Protein AF-A0A0U3N3J6-F1 (afdb_monomer)

Radius of gyration: 16.37 Å; Cα contacts (8 Å, |Δi|>4): 147; chains: 1; bounding box: 45×32×41 Å

Secondary structure (DSSP, 8-state):
--SHHHHHHHHHHHHHHHHHHHTT--SHHHHHHHHHHHHHHHHHHHHHT-TTTHHHHHHHHHHHHHH-TT--PPP-TT----HHHHHHHTT---HHHHHHHHHHHHHHHHHHHHHHHTT-GGGS-HHHHHHHHHHHHTT--

Foldseek 3Di:
DDLVVLLVQLQVLLLVLLVCLVLVPLDPSSLVSLQSSLVSLVVLLVQLVDPPCNVVNLVVLVVVLVVDQPPDDDDPPDDPNPVVVVVVSVVDPDPSSVVSSVSSLVSLVSSCVSCVVSVNNSVHHPSSVVSNVVVVVVVVD

pLDDT: mean 78.04, std 16.83, range [37.78, 96.69]

Solvent-accessible surface area (backbone atoms only — not comparable to full-atom values): 7769 Å² total; per-residue (Å²): 134,78,66,61,66,49,52,54,51,18,46,52,28,33,31,53,16,20,49,36,44,67,72,68,40,49,42,71,65,24,34,51,28,16,49,51,14,28,50,44,46,52,55,48,52,54,46,43,70,32,92,88,52,9,70,63,48,49,56,51,50,52,52,48,51,70,73,46,76,64,79,72,72,80,78,77,88,78,78,74,81,55,63,69,58,51,56,57,55,72,72,62,82,41,72,66,42,53,52,46,36,50,54,30,49,52,33,49,48,52,36,51,51,51,29,48,78,70,73,40,52,78,64,55,39,71,46,39,56,52,35,48,60,54,52,56,62,69,72,78,111

InterPro domains:
  IPR000408 Regulator of chromosome condensation, RCC1 [PS00626] (22-32)

Organism: NCBI:txid76731

Mean predicted aligned error: 9.59 Å

Nearest PDB structures (foldseek):
  8x85-assembly1_D  TM=3.578E-01  e=6.327E+00  Homo sapiens
  6pyu-assembly1_B  TM=2.309E-01  e=9.938E+00  Homo sapiens

Structure (mmCIF, N/CA/C/O backbone):
data_AF-A0A0U3N3J6-F1
#
_entry.id   AF-A0A0U3N3J6-F1
#
loop_
_atom_site.group_PDB
_atom_site.id
_atom_site.type_symbol
_atom_site.label_atom_id
_atom_site.label_alt_id
_atom_site.label_comp_id
_atom_site.label_asym_id
_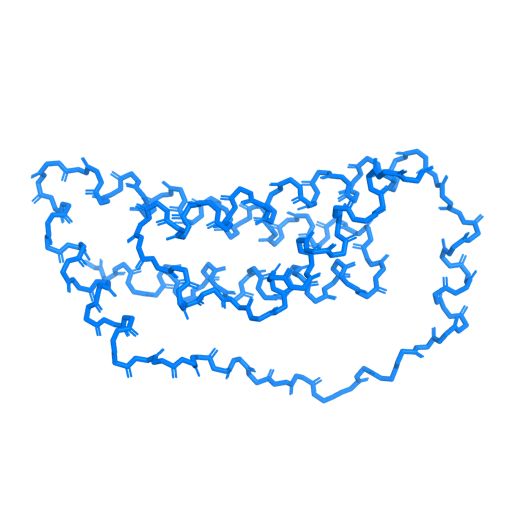atom_site.label_entity_id
_atom_site.label_seq_id
_atom_site.pdbx_PDB_ins_code
_atom_site.Cartn_x
_atom_site.Cartn_y
_atom_site.Cartn_z
_atom_site.occupancy
_atom_site.B_iso_or_equiv
_atom_site.auth_seq_id
_atom_site.auth_comp_id
_atom_site.auth_asym_id
_atom_site.auth_atom_id
_atom_site.pdbx_PDB_model_num
ATOM 1 N N . MET A 1 1 ? -22.529 2.614 6.132 1.00 45.66 1 MET A N 1
ATOM 2 C CA . MET A 1 1 ? -22.098 1.749 5.005 1.00 45.66 1 MET A CA 1
ATOM 3 C C . MET A 1 1 ? -20.606 1.544 5.181 1.00 45.66 1 MET A C 1
ATOM 5 O O . MET A 1 1 ? -19.939 2.522 5.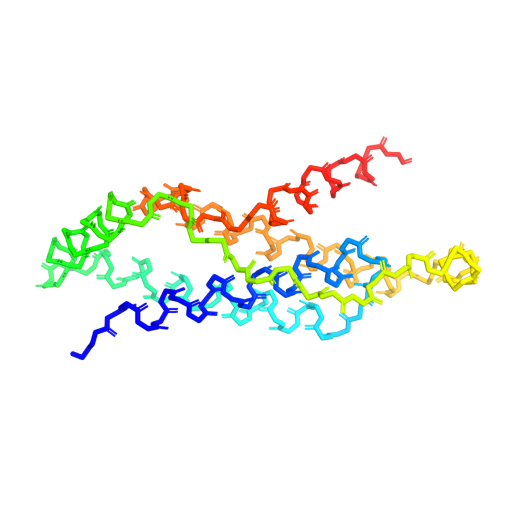466 1.00 45.66 1 MET A O 1
ATOM 9 N N . SER A 1 2 ? -20.128 0.299 5.191 1.00 57.78 2 SER A N 1
ATOM 10 C CA . SER A 1 2 ? -18.848 -0.069 5.812 1.00 57.78 2 SER A CA 1
ATOM 11 C C . SER A 1 2 ? -17.627 0.529 5.105 1.00 57.78 2 SER A C 1
ATOM 13 O O . SER A 1 2 ? -17.537 0.492 3.883 1.00 57.78 2 SER A O 1
ATOM 15 N N . ASP A 1 3 ? -16.665 1.026 5.882 1.00 75.06 3 ASP A N 1
ATOM 16 C CA . ASP A 1 3 ? -15.354 1.500 5.403 1.00 75.06 3 ASP A CA 1
ATOM 17 C C . ASP A 1 3 ? -14.382 0.349 5.090 1.00 75.06 3 ASP A C 1
ATOM 19 O O . ASP A 1 3 ? -13.361 0.517 4.424 1.00 75.06 3 ASP A O 1
ATOM 23 N N . LEU A 1 4 ? -14.750 -0.863 5.510 1.00 78.56 4 LEU A N 1
ATOM 24 C CA . LEU A 1 4 ? -13.982 -2.087 5.321 1.00 78.56 4 LEU A CA 1
ATOM 25 C C . LEU A 1 4 ? -13.736 -2.459 3.845 1.00 78.56 4 LEU A C 1
ATOM 27 O O . LEU A 1 4 ? -12.591 -2.732 3.491 1.00 78.56 4 LEU A O 1
ATOM 31 N N . PRO A 1 5 ? -14.742 -2.439 2.944 1.00 85.81 5 PRO A N 1
ATOM 32 C CA . PRO A 1 5 ? -14.532 -2.715 1.526 1.00 85.81 5 PRO A CA 1
ATOM 33 C C . PRO A 1 5 ? -13.680 -1.638 0.850 1.00 85.81 5 PRO A C 1
ATOM 35 O O . PRO A 1 5 ? -13.007 -1.921 -0.138 1.00 85.81 5 PRO A O 1
ATOM 38 N N . ARG A 1 6 ? -13.697 -0.404 1.378 1.00 86.56 6 ARG A N 1
ATOM 39 C CA . ARG A 1 6 ? -12.867 0.694 0.875 1.00 86.56 6 ARG A CA 1
ATOM 40 C C . ARG A 1 6 ? -11.398 0.446 1.191 1.00 86.56 6 ARG A C 1
ATOM 42 O O . ARG A 1 6 ? -10.574 0.552 0.288 1.00 86.56 6 ARG A O 1
ATOM 49 N N . LEU A 1 7 ? -11.100 0.054 2.431 1.00 89.69 7 LEU A N 1
ATOM 50 C CA . LEU A 1 7 ? -9.759 -0.364 2.831 1.00 89.69 7 LEU A CA 1
ATOM 51 C C . LEU A 1 7 ? -9.297 -1.585 2.027 1.00 89.69 7 LEU A C 1
ATOM 53 O O . LEU A 1 7 ? -8.225 -1.540 1.437 1.00 89.69 7 LEU A O 1
ATOM 57 N N . ALA A 1 8 ? -10.112 -2.641 1.939 1.00 88.88 8 ALA A N 1
ATOM 58 C CA . ALA A 1 8 ? -9.751 -3.857 1.205 1.00 88.88 8 ALA A CA 1
ATOM 59 C C . ALA A 1 8 ? -9.386 -3.562 -0.260 1.00 88.88 8 ALA A C 1
ATOM 61 O O . ALA A 1 8 ? -8.355 -4.018 -0.749 1.00 88.88 8 ALA A O 1
ATOM 62 N N . ARG A 1 9 ? -10.187 -2.728 -0.935 1.00 91.50 9 ARG A N 1
ATOM 63 C CA . ARG A 1 9 ? -9.916 -2.300 -2.312 1.00 91.50 9 ARG A CA 1
ATOM 64 C C . ARG A 1 9 ? -8.657 -1.443 -2.426 1.00 91.50 9 ARG A C 1
ATOM 66 O O . ARG A 1 9 ? -7.917 -1.585 -3.392 1.00 91.50 9 ARG A O 1
ATOM 73 N N . ALA A 1 10 ? -8.410 -0.560 -1.459 1.00 93.94 10 ALA A N 1
ATOM 74 C CA . ALA A 1 10 ? -7.185 0.229 -1.436 1.00 93.94 10 ALA A CA 1
ATOM 75 C C . ALA A 1 10 ? -5.949 -0.680 -1.347 1.00 93.94 10 ALA A C 1
ATOM 77 O O . ALA A 1 10 ? -5.025 -0.528 -2.139 1.00 93.94 10 ALA A O 1
ATOM 78 N N . LEU A 1 11 ? -5.964 -1.666 -0.445 1.00 92.69 11 LEU A N 1
ATOM 79 C CA . LEU A 1 11 ? -4.865 -2.623 -0.280 1.00 92.69 11 LEU A CA 1
ATOM 80 C C . LEU A 1 11 ? -4.646 -3.477 -1.540 1.00 92.69 11 LEU A C 1
ATOM 82 O O . LEU A 1 11 ? -3.503 -3.689 -1.935 1.00 92.69 11 LEU A O 1
ATOM 86 N N . GLU A 1 12 ? -5.719 -3.910 -2.205 1.00 92.25 12 GLU A N 1
ATOM 87 C CA . GLU A 1 12 ? -5.644 -4.642 -3.477 1.00 92.25 12 GLU A CA 1
ATOM 88 C C . GLU A 1 12 ? -4.979 -3.806 -4.583 1.00 92.25 12 GLU A C 1
ATOM 90 O O . GLU A 1 12 ? -4.040 -4.267 -5.233 1.00 92.25 12 GLU A O 1
ATOM 95 N N . TYR A 1 13 ? -5.402 -2.549 -4.760 1.00 94.56 13 TYR A N 1
ATOM 96 C CA . TYR A 1 13 ? -4.795 -1.653 -5.747 1.00 94.56 13 TYR A CA 1
ATOM 97 C C . TYR A 1 13 ? -3.317 -1.394 -5.465 1.00 94.56 13 TYR A C 1
ATOM 99 O O . TYR A 1 13 ? -2.513 -1.373 -6.397 1.00 94.56 13 TYR A O 1
ATOM 107 N N . LEU A 1 14 ? -2.942 -1.240 -4.195 1.00 93.56 14 LEU A N 1
ATOM 108 C CA . LEU A 1 14 ? -1.552 -1.032 -3.802 1.00 93.56 14 LEU A CA 1
ATOM 109 C C . LEU A 1 14 ? -0.690 -2.268 -4.039 1.00 93.56 14 LEU A C 1
ATOM 111 O O . LEU A 1 14 ? 0.442 -2.122 -4.497 1.00 93.56 14 LEU A O 1
ATOM 115 N N . ASP A 1 15 ? -1.200 -3.471 -3.787 1.00 91.56 15 ASP A N 1
ATOM 116 C CA . ASP A 1 15 ? -0.468 -4.701 -4.089 1.00 91.56 15 ASP A CA 1
ATOM 117 C C . ASP A 1 15 ? -0.247 -4.877 -5.596 1.00 91.56 15 ASP A C 1
ATOM 119 O O . ASP A 1 15 ? 0.880 -5.127 -6.028 1.00 91.56 15 ASP A O 1
ATOM 123 N N . MET A 1 16 ? -1.289 -4.662 -6.408 1.00 91.12 16 MET A N 1
ATOM 124 C CA . MET A 1 16 ? -1.185 -4.737 -7.869 1.00 91.12 16 MET A CA 1
ATOM 125 C C . MET A 1 16 ? -0.232 -3.674 -8.425 1.00 91.12 16 MET A C 1
ATOM 127 O O . MET A 1 16 ? 0.633 -3.990 -9.244 1.00 91.12 16 MET A O 1
ATOM 131 N N . ALA A 1 17 ? -0.343 -2.427 -7.956 1.00 91.50 17 ALA A N 1
ATOM 132 C CA . ALA A 1 17 ? 0.553 -1.343 -8.353 1.00 91.50 17 ALA A CA 1
ATOM 133 C C . ALA A 1 17 ? 2.010 -1.660 -7.996 1.00 91.50 17 ALA A C 1
ATOM 135 O O . ALA A 1 17 ? 2.910 -1.470 -8.811 1.00 91.50 17 ALA A O 1
ATOM 136 N N . SER A 1 18 ? 2.237 -2.199 -6.797 1.00 90.81 18 SER A N 1
ATOM 137 C CA . SER A 1 18 ? 3.566 -2.589 -6.325 1.00 90.81 18 SER A CA 1
ATOM 138 C C . SER A 1 18 ? 4.139 -3.748 -7.136 1.00 90.81 18 SER A C 1
ATOM 140 O O . SER A 1 18 ? 5.316 -3.726 -7.492 1.00 90.81 18 SER A O 1
ATOM 142 N N . ALA A 1 19 ? 3.316 -4.740 -7.488 1.00 89.25 19 ALA A N 1
ATOM 143 C CA . ALA A 1 19 ? 3.723 -5.846 -8.348 1.00 89.25 19 ALA A CA 1
ATOM 144 C C . ALA A 1 19 ? 4.166 -5.355 -9.738 1.00 89.25 19 ALA A C 1
ATOM 146 O O . ALA A 1 19 ? 5.241 -5.739 -10.203 1.00 89.25 19 ALA A O 1
ATOM 147 N N . LEU A 1 20 ? 3.389 -4.465 -10.366 1.00 87.00 20 LEU A N 1
ATOM 148 C CA . LEU A 1 20 ? 3.733 -3.868 -11.663 1.00 87.00 20 LEU A CA 1
ATOM 149 C C . LEU A 1 20 ? 5.011 -3.026 -11.580 1.00 87.00 20 LEU A C 1
ATOM 151 O O . LEU A 1 20 ? 5.922 -3.198 -12.391 1.00 87.00 20 LEU A O 1
ATOM 155 N N . TYR A 1 21 ? 5.121 -2.184 -10.551 1.00 87.19 21 TYR A N 1
ATOM 156 C CA . TYR A 1 21 ? 6.308 -1.369 -10.307 1.00 87.19 21 TYR A CA 1
ATOM 157 C C . TYR A 1 21 ? 7.573 -2.231 -10.162 1.00 87.19 21 TYR A C 1
ATOM 159 O O . TYR A 1 21 ? 8.609 -1.950 -10.770 1.00 87.19 21 TYR A O 1
ATOM 167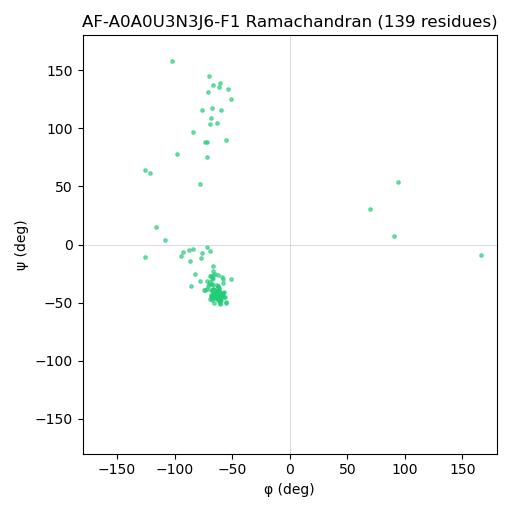 N N . MET A 1 22 ? 7.492 -3.324 -9.395 1.00 85.88 22 MET A N 1
ATOM 168 C CA . MET A 1 22 ? 8.611 -4.249 -9.201 1.00 85.88 22 MET A CA 1
ATOM 169 C C . MET A 1 22 ? 8.969 -5.061 -10.447 1.00 85.88 22 MET A C 1
ATOM 171 O O . MET A 1 22 ? 10.128 -5.460 -10.581 1.00 85.88 22 MET A O 1
ATOM 175 N N . ALA A 1 23 ? 8.014 -5.308 -11.345 1.00 83.12 23 ALA A N 1
ATOM 176 C CA . ALA A 1 23 ? 8.251 -5.999 -12.611 1.00 83.12 23 ALA A CA 1
ATOM 177 C C . ALA A 1 23 ? 9.025 -5.143 -13.636 1.00 83.12 23 ALA A C 1
ATOM 179 O O . ALA A 1 23 ? 9.342 -5.629 -14.721 1.00 83.12 23 ALA A O 1
ATOM 180 N N . GLY A 1 24 ? 9.356 -3.891 -13.295 1.00 71.06 24 GLY A N 1
ATOM 181 C CA . GLY A 1 24 ? 9.968 -2.920 -14.204 1.00 71.06 24 GLY A CA 1
ATOM 182 C C . GLY A 1 24 ? 8.940 -2.064 -14.947 1.00 71.06 24 GLY A C 1
ATOM 183 O O . GLY A 1 24 ? 9.315 -1.296 -15.829 1.00 71.06 24 GLY A O 1
ATOM 184 N N . GLY A 1 25 ? 7.656 -2.178 -14.590 1.00 63.41 25 GLY A N 1
ATOM 185 C CA . GLY A 1 25 ? 6.561 -1.413 -15.168 1.00 63.41 25 GLY A CA 1
ATOM 186 C C . GLY A 1 25 ? 6.578 0.034 -14.692 1.00 63.41 25 GLY A C 1
ATOM 187 O O . GLY A 1 25 ? 5.923 0.390 -13.717 1.00 63.41 25 GLY A O 1
ATOM 188 N N . ALA A 1 26 ? 7.302 0.890 -15.409 1.00 64.62 26 ALA A N 1
ATOM 189 C CA . ALA A 1 26 ? 7.029 2.323 -15.438 1.00 64.62 26 ALA A CA 1
ATOM 190 C C . ALA A 1 26 ? 5.832 2.596 -16.369 1.00 64.62 26 ALA A C 1
ATOM 192 O O . ALA A 1 26 ? 5.945 3.365 -17.317 1.00 64.62 26 ALA A O 1
ATOM 193 N N . ASP A 1 27 ? 4.711 1.899 -16.163 1.00 77.50 27 ASP A N 1
ATOM 194 C CA . ASP A 1 27 ? 3.521 2.036 -16.998 1.00 77.50 27 ASP A CA 1
ATOM 195 C C . ASP A 1 27 ? 2.438 2.884 -16.314 1.00 77.50 27 ASP A C 1
ATOM 197 O O . ASP A 1 27 ? 2.411 3.082 -15.096 1.00 77.50 27 ASP A O 1
ATOM 201 N N . HIS A 1 28 ? 1.538 3.435 -17.128 1.00 85.81 28 HIS A N 1
ATOM 202 C CA . HIS A 1 28 ? 0.424 4.245 -16.636 1.00 85.81 28 HIS A CA 1
ATOM 203 C C . HIS A 1 28 ? -0.527 3.440 -15.737 1.00 85.81 28 HIS A C 1
ATOM 205 O O . HIS A 1 28 ? -1.184 4.015 -14.873 1.00 85.81 28 HIS A O 1
ATOM 211 N N . SER A 1 29 ? -0.601 2.119 -15.906 1.00 87.81 29 SER A N 1
ATOM 212 C CA . SER A 1 29 ? -1.478 1.254 -15.115 1.00 87.81 29 SER A CA 1
ATOM 213 C C . SER A 1 29 ? -1.028 1.198 -13.656 1.00 87.81 29 SER A C 1
ATOM 215 O O . SER A 1 29 ? -1.848 1.384 -12.757 1.00 87.81 29 SER A O 1
ATOM 217 N N . ALA A 1 30 ? 0.272 1.012 -13.414 1.00 90.38 30 ALA A N 1
ATOM 218 C CA . ALA A 1 30 ? 0.871 1.031 -12.086 1.00 90.38 30 ALA A CA 1
ATOM 219 C C . ALA A 1 30 ? 0.633 2.379 -11.395 1.00 90.38 30 ALA A C 1
ATOM 221 O O . ALA A 1 30 ? 0.223 2.414 -10.234 1.00 90.38 30 ALA A O 1
ATOM 222 N N . GLN A 1 31 ? 0.811 3.484 -12.126 1.00 93.06 31 GLN A N 1
ATOM 223 C CA . GLN A 1 31 ? 0.564 4.826 -11.602 1.00 93.06 31 GLN A CA 1
ATOM 224 C C . GLN A 1 31 ? -0.913 5.044 -11.243 1.00 93.06 31 GLN A C 1
ATOM 226 O O . GLN A 1 31 ? -1.211 5.547 -10.161 1.00 93.06 31 GLN A O 1
ATOM 231 N N . LEU A 1 32 ? -1.844 4.658 -12.122 1.00 95.38 32 LEU A N 1
ATOM 232 C CA . LEU A 1 32 ? -3.282 4.814 -11.886 1.00 95.38 32 LEU A CA 1
ATOM 233 C C . LEU A 1 32 ? -3.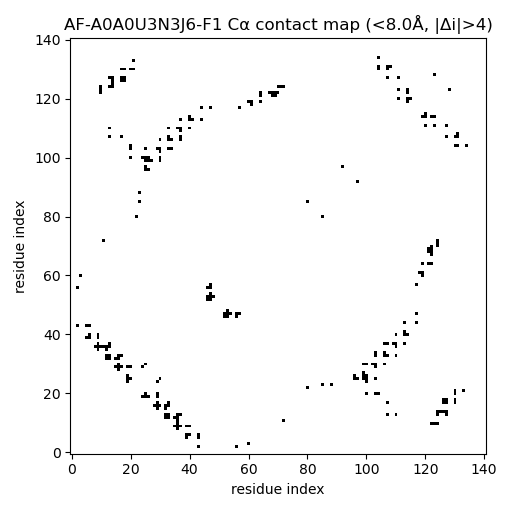759 3.974 -10.699 1.00 95.38 32 LEU A C 1
ATOM 235 O O . LEU A 1 32 ? -4.539 4.464 -9.883 1.00 95.38 32 LEU A O 1
ATOM 239 N N . LEU A 1 33 ? -3.274 2.736 -10.574 1.00 94.69 33 LEU A N 1
ATOM 240 C CA . LEU A 1 33 ? -3.575 1.874 -9.431 1.00 94.69 33 LEU A CA 1
ATOM 241 C C . LEU A 1 33 ? -3.013 2.460 -8.130 1.00 94.69 33 LEU A C 1
ATOM 243 O O . LEU A 1 33 ? -3.739 2.535 -7.140 1.00 94.69 33 LEU A O 1
ATOM 247 N N . ALA A 1 34 ? -1.768 2.948 -8.141 1.00 94.69 34 ALA A N 1
ATOM 248 C CA . ALA A 1 34 ? -1.166 3.601 -6.980 1.00 94.69 34 ALA A CA 1
ATOM 249 C C . ALA A 1 34 ? -1.948 4.861 -6.570 1.00 94.69 34 ALA A C 1
ATOM 251 O O . ALA A 1 34 ? -2.242 5.043 -5.391 1.00 94.69 34 ALA A O 1
ATOM 252 N N . ALA A 1 35 ? -2.351 5.694 -7.534 1.00 96.69 35 ALA A N 1
ATOM 253 C CA . ALA A 1 35 ? -3.147 6.895 -7.284 1.00 96.69 35 ALA A CA 1
ATOM 254 C C . ALA A 1 35 ? -4.550 6.565 -6.753 1.00 96.69 35 ALA A C 1
ATOM 256 O O . ALA A 1 35 ? -5.064 7.246 -5.868 1.00 96.69 35 ALA A O 1
ATOM 257 N N . ALA A 1 36 ? -5.183 5.511 -7.273 1.00 95.88 36 ALA A N 1
ATOM 258 C CA . ALA A 1 36 ? -6.479 5.058 -6.784 1.00 95.88 36 ALA A CA 1
ATOM 259 C C . ALA A 1 36 ? -6.384 4.513 -5.350 1.00 95.88 36 ALA A C 1
ATOM 261 O O . ALA A 1 36 ? -7.239 4.832 -4.524 1.00 95.88 36 ALA A O 1
ATOM 262 N N . GLY A 1 37 ? -5.349 3.722 -5.051 1.00 95.31 37 GLY A N 1
ATOM 263 C CA . GLY A 1 37 ? -5.071 3.218 -3.705 1.00 95.31 37 GLY A CA 1
ATOM 264 C C . GLY A 1 37 ? -4.836 4.351 -2.706 1.00 95.31 37 GLY A C 1
ATOM 265 O O . GLY A 1 37 ? -5.528 4.417 -1.689 1.00 95.31 37 GLY A O 1
ATOM 266 N N . GLU A 1 38 ? -3.942 5.286 -3.040 1.00 96.44 38 GLU A N 1
ATOM 267 C CA . GLU A 1 38 ? -3.644 6.474 -2.228 1.00 96.44 38 GLU A CA 1
ATOM 268 C C . GLU A 1 38 ? -4.915 7.280 -1.943 1.00 96.44 38 GLU A C 1
ATOM 270 O O . GLU A 1 38 ? -5.241 7.529 -0.784 1.00 96.44 38 GLU A O 1
ATOM 275 N N . ARG A 1 39 ? -5.710 7.584 -2.976 1.00 96.69 39 ARG A N 1
ATOM 276 C CA . ARG A 1 39 ? -6.953 8.346 -2.822 1.00 96.69 39 ARG A CA 1
ATOM 277 C C . ARG A 1 39 ? -7.943 7.674 -1.873 1.00 96.69 39 ARG A C 1
ATOM 279 O O . ARG A 1 39 ? -8.573 8.357 -1.065 1.00 96.69 39 ARG A O 1
ATOM 286 N N . LEU A 1 40 ? -8.115 6.355 -1.978 1.00 95.12 40 LEU A N 1
ATOM 287 C CA . LEU A 1 40 ? -9.026 5.608 -1.108 1.00 95.12 40 LEU A CA 1
ATOM 288 C C . LEU A 1 40 ? -8.558 5.631 0.352 1.00 95.12 40 LEU A C 1
ATOM 290 O O . LEU A 1 40 ? -9.391 5.796 1.245 1.00 95.12 40 LEU A O 1
ATOM 294 N N . LEU A 1 41 ? -7.249 5.518 0.593 1.00 94.25 41 LEU A N 1
ATOM 295 C CA . LEU A 1 41 ? -6.675 5.669 1.931 1.00 94.25 41 LEU A CA 1
ATOM 296 C C . LEU A 1 41 ? -6.804 7.106 2.446 1.00 94.25 41 LEU A C 1
ATOM 298 O O . LEU A 1 41 ? -7.137 7.301 3.609 1.00 94.25 41 LEU A O 1
ATOM 302 N N . GLY A 1 42 ? -6.621 8.116 1.596 1.00 93.62 42 GLY A N 1
ATOM 303 C CA . GLY A 1 42 ? -6.785 9.521 1.969 1.00 93.62 42 GLY A CA 1
ATOM 304 C C . GLY A 1 42 ? -8.239 9.898 2.276 1.00 93.62 42 GLY A C 1
ATOM 305 O O . GLY A 1 42 ? -8.502 10.727 3.149 1.00 93.62 42 GLY A O 1
ATOM 306 N N . ASP A 1 43 ? -9.210 9.298 1.579 1.00 92.81 43 ASP A N 1
ATOM 307 C CA . ASP A 1 43 ? -10.632 9.390 1.936 1.00 92.81 43 ASP A CA 1
ATOM 308 C C . ASP A 1 43 ? -10.894 8.756 3.316 1.00 92.81 43 ASP A C 1
ATOM 310 O O . ASP A 1 43 ? -11.621 9.331 4.128 1.00 92.81 43 ASP A O 1
ATOM 314 N N . LEU A 1 44 ? -10.288 7.595 3.595 1.00 90.56 44 LEU A N 1
ATOM 315 C CA . LEU A 1 44 ? -10.428 6.890 4.872 1.00 90.56 44 LEU A CA 1
ATOM 316 C C . LEU A 1 44 ? -9.792 7.667 6.034 1.00 90.56 44 LEU A C 1
ATOM 318 O O . LEU A 1 44 ? -10.420 7.830 7.076 1.00 90.56 44 LEU A O 1
ATOM 322 N N . ALA A 1 45 ? -8.592 8.212 5.841 1.00 90.44 45 ALA A N 1
ATOM 323 C CA . ALA A 1 45 ? -7.892 9.011 6.842 1.00 90.44 45 ALA A CA 1
ATOM 324 C C . ALA A 1 45 ? -8.698 10.257 7.240 1.00 90.44 45 ALA A C 1
ATOM 326 O O . ALA A 1 45 ? -8.842 10.556 8.425 1.00 90.44 45 ALA A O 1
ATOM 327 N N . ARG A 1 46 ? -9.304 10.947 6.264 1.00 90.31 46 ARG A N 1
ATOM 328 C CA . ARG A 1 46 ? -10.211 12.079 6.529 1.00 90.31 46 ARG A CA 1
ATOM 329 C C . ARG A 1 46 ? -11.442 11.667 7.332 1.00 90.31 46 ARG A C 1
ATOM 331 O O . ARG A 1 46 ? -11.911 12.436 8.164 1.00 90.31 46 ARG A O 1
ATOM 338 N N . LEU A 1 47 ? -11.957 10.465 7.093 1.00 88.00 47 LEU A N 1
ATOM 339 C CA . LEU A 1 47 ? -13.112 9.942 7.812 1.00 88.00 47 LEU A CA 1
ATOM 340 C C . LEU A 1 47 ? -12.762 9.567 9.262 1.00 88.00 47 LEU A C 1
ATOM 342 O O . LEU A 1 47 ? -13.530 9.886 10.164 1.00 88.00 47 LEU A O 1
ATOM 346 N N . ILE A 1 48 ? -11.575 9.001 9.506 1.00 86.69 48 ILE A N 1
ATOM 347 C CA . ILE A 1 48 ? -11.048 8.751 10.862 1.00 86.69 48 ILE A CA 1
ATOM 348 C C . ILE A 1 48 ? -10.838 10.061 11.634 1.00 86.69 48 ILE A C 1
ATOM 350 O O . ILE A 1 48 ? -11.064 10.115 12.838 1.00 86.69 48 ILE A O 1
ATOM 354 N N . GLN A 1 49 ? -10.435 11.132 10.951 1.00 85.50 49 GLN A N 1
ATOM 355 C CA . GLN A 1 49 ? -10.263 12.454 11.562 1.00 85.50 49 GLN A CA 1
ATOM 356 C C . GLN A 1 49 ? -11.593 13.188 11.816 1.00 85.50 49 GLN A C 1
ATOM 358 O O . GLN A 1 49 ? -11.596 14.245 12.447 1.00 85.50 49 GLN A O 1
ATOM 363 N N . SER A 1 50 ? -12.727 12.659 11.338 1.00 85.69 50 SER A N 1
ATOM 364 C CA . SER A 1 50 ? -14.035 13.281 11.543 1.00 85.69 50 SER A CA 1
ATOM 365 C C . SER A 1 50 ? -14.488 13.154 13.004 1.00 85.69 50 SER A C 1
ATOM 367 O O . SER A 1 50 ? -14.495 12.044 13.540 1.00 85.69 50 SER A O 1
ATOM 369 N N . PRO A 1 51 ? -14.942 14.241 13.653 1.00 76.38 51 PRO A N 1
ATOM 370 C CA . PRO A 1 51 ? -15.365 14.208 15.054 1.00 76.38 51 PRO A CA 1
ATOM 371 C C . PRO A 1 51 ? -16.624 13.364 15.299 1.00 76.38 51 PRO A C 1
ATOM 373 O O . PRO A 1 51 ? -16.839 12.912 16.419 1.00 76.38 51 PRO A O 1
ATOM 376 N N . GLU A 1 52 ? -17.449 13.139 14.273 1.00 79.62 52 GLU A N 1
ATOM 377 C CA . GLU A 1 52 ? -18.720 12.415 14.409 1.00 79.62 52 GLU A CA 1
ATOM 378 C C . GLU A 1 52 ? -18.564 10.891 14.310 1.00 79.62 52 GLU A C 1
ATOM 380 O O . GLU A 1 52 ? -19.258 10.159 15.005 1.00 79.62 52 GLU A O 1
ATOM 385 N N . HIS A 1 53 ? -17.652 10.408 13.459 1.00 78.88 53 HIS A N 1
ATOM 386 C CA . HIS A 1 53 ? -17.546 8.981 13.110 1.00 78.88 53 HIS A CA 1
ATOM 387 C C . HIS A 1 53 ? -16.138 8.402 13.331 1.00 78.88 53 HIS A C 1
ATOM 389 O O . HIS A 1 53 ? -15.947 7.187 13.286 1.00 78.88 53 HIS A O 1
ATOM 395 N N . GLY A 1 54 ? -15.143 9.254 13.592 1.00 82.00 54 GLY A N 1
ATOM 396 C CA . GLY A 1 54 ? -13.735 8.880 13.702 1.00 82.00 54 GLY A CA 1
ATOM 397 C C . GLY A 1 54 ? -13.431 7.780 14.724 1.00 82.00 54 GLY A C 1
ATOM 398 O O . GLY A 1 54 ? -12.796 6.787 14.353 1.00 82.00 54 GLY A O 1
ATOM 399 N N . PRO A 1 55 ? -13.915 7.882 15.981 1.00 82.88 55 PRO A N 1
ATOM 400 C CA . PRO A 1 55 ? -13.641 6.882 17.013 1.00 82.88 55 PRO A CA 1
ATOM 401 C C . PRO A 1 55 ? -14.206 5.499 16.671 1.00 82.88 55 PRO A C 1
ATOM 403 O O . PRO A 1 55 ? -13.539 4.484 16.870 1.00 82.88 55 PRO A O 1
ATOM 406 N N . GLU A 1 56 ? -15.423 5.448 16.125 1.00 83.88 56 GLU A N 1
ATOM 407 C CA . GLU A 1 56 ? -16.087 4.194 15.755 1.00 83.88 56 GLU A CA 1
ATOM 408 C C . GLU A 1 56 ? -15.359 3.497 14.603 1.00 83.88 56 GLU A C 1
ATOM 410 O O . GLU A 1 56 ? -15.142 2.281 14.629 1.00 83.88 56 GLU A O 1
ATOM 415 N N . VAL A 1 57 ? -14.923 4.276 13.612 1.00 82.81 57 VAL A N 1
ATOM 416 C CA . VAL A 1 57 ? -14.192 3.775 12.447 1.00 82.81 57 VAL A CA 1
ATOM 417 C C . VAL A 1 57 ? -12.813 3.277 12.866 1.00 82.81 57 VAL A C 1
ATOM 419 O O . VAL A 1 57 ? -12.427 2.169 12.498 1.00 82.81 57 VAL A O 1
ATOM 422 N N . GLN A 1 58 ? -12.096 4.022 13.710 1.00 84.00 58 GLN A N 1
ATOM 423 C CA . GLN A 1 58 ? -10.797 3.595 14.229 1.00 84.00 58 GLN A CA 1
ATOM 424 C C . GLN A 1 58 ? -10.907 2.290 15.040 1.00 84.00 58 GLN A C 1
ATOM 426 O O . GLN A 1 58 ? -10.087 1.379 14.885 1.00 84.00 58 GLN A O 1
ATOM 431 N N . GLN A 1 59 ? -11.956 2.137 15.854 1.00 84.75 59 GLN A N 1
ATOM 432 C CA . GLN A 1 59 ? -12.236 0.893 16.582 1.00 84.75 59 GLN A CA 1
ATOM 433 C C . GLN A 1 59 ? -12.615 -0.277 15.664 1.00 84.75 59 GLN A C 1
ATOM 435 O O . GLN A 1 59 ? -12.316 -1.435 15.965 1.00 84.75 59 GLN A O 1
ATOM 440 N N . LEU A 1 60 ? -13.315 -0.025 14.557 1.00 84.19 60 LEU A N 1
ATOM 441 C CA . LEU A 1 60 ? -13.615 -1.061 13.567 1.00 84.19 60 LEU A CA 1
ATOM 442 C C . LEU A 1 60 ? -12.339 -1.529 12.855 1.00 84.19 60 LEU A C 1
ATOM 444 O O . LEU A 1 60 ? -12.091 -2.729 12.762 1.00 84.19 60 LEU A O 1
ATOM 448 N N . LEU A 1 61 ? -11.521 -0.586 12.396 1.00 82.19 61 LEU A N 1
ATOM 449 C CA . LEU A 1 61 ? -10.300 -0.855 11.641 1.00 82.19 61 LEU A CA 1
ATOM 450 C C . LEU A 1 61 ? -9.237 -1.574 12.483 1.00 82.19 61 LEU A C 1
ATOM 452 O O . LEU A 1 61 ? -8.663 -2.562 12.034 1.00 82.19 61 LEU A O 1
ATOM 456 N N . SER A 1 62 ? -9.041 -1.151 13.733 1.00 82.12 62 SER A N 1
ATOM 457 C CA . SER A 1 62 ? -8.136 -1.824 14.679 1.00 82.12 62 SER A CA 1
ATOM 458 C C . SER A 1 62 ? -8.548 -3.268 14.973 1.00 82.12 62 SER A C 1
ATOM 460 O O . SER A 1 62 ? -7.698 -4.158 14.994 1.00 82.12 62 SER A O 1
ATOM 462 N N . ARG A 1 63 ? -9.850 -3.541 15.140 1.00 82.69 63 ARG A N 1
ATOM 463 C CA . ARG A 1 63 ? -10.354 -4.916 15.301 1.00 82.69 63 ARG A CA 1
ATOM 464 C C . ARG A 1 63 ? -10.077 -5.773 14.072 1.00 82.69 63 ARG A C 1
ATOM 466 O O . ARG A 1 63 ? -9.704 -6.935 14.206 1.00 82.69 63 ARG A O 1
ATOM 473 N N . VAL A 1 64 ? -10.232 -5.210 12.880 1.00 77.62 64 VAL A N 1
ATOM 474 C CA . VAL A 1 64 ? -9.954 -5.909 11.617 1.00 77.62 64 VAL A CA 1
ATOM 475 C C . VAL A 1 64 ? -8.468 -6.222 11.492 1.00 77.62 64 VAL A C 1
ATOM 477 O O . VAL A 1 64 ? -8.129 -7.361 11.183 1.00 77.62 64 VAL A O 1
ATOM 480 N N . ALA A 1 65 ? -7.596 -5.257 11.798 1.00 73.25 65 ALA A N 1
ATOM 481 C CA . ALA A 1 65 ? -6.149 -5.453 11.794 1.00 73.25 65 ALA A CA 1
ATOM 482 C C . ALA A 1 65 ? -5.719 -6.593 12.731 1.00 73.25 65 ALA A C 1
ATOM 484 O O . ALA A 1 65 ? -4.898 -7.428 12.363 1.00 73.25 65 ALA A O 1
ATOM 485 N N . GLN A 1 66 ? -6.336 -6.685 13.913 1.00 73.75 66 GLN A N 1
ATOM 486 C CA . GLN A 1 66 ? -6.082 -7.765 14.874 1.00 73.75 66 GLN A CA 1
ATOM 487 C C . GLN A 1 66 ? -6.650 -9.122 14.435 1.00 73.75 66 GLN A C 1
ATOM 489 O O . GLN A 1 66 ? -6.091 -10.160 14.778 1.00 73.75 66 GLN A O 1
ATOM 494 N N . THR A 1 67 ? -7.763 -9.1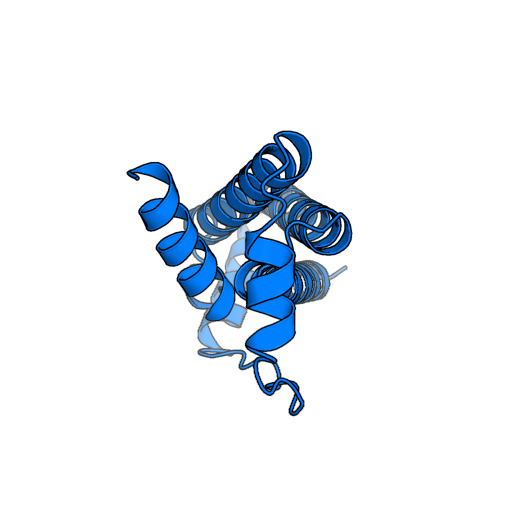28 13.696 1.00 70.19 67 THR A N 1
ATOM 495 C CA . THR A 1 67 ? -8.440 -10.363 13.259 1.00 70.19 67 THR A CA 1
ATOM 496 C C . THR A 1 67 ? -7.801 -10.957 12.001 1.00 70.19 67 THR A C 1
ATOM 498 O O . THR A 1 67 ? -7.873 -12.165 11.784 1.00 70.19 67 THR A O 1
ATOM 501 N N . HIS A 1 68 ? -7.148 -10.128 11.183 1.00 62.41 68 HIS A N 1
ATOM 502 C CA . HIS A 1 68 ? -6.512 -10.535 9.931 1.00 62.41 68 HIS A CA 1
ATOM 503 C C . HIS A 1 68 ? -5.004 -10.223 9.906 1.00 62.41 68 HIS A C 1
ATOM 505 O O . HIS A 1 68 ? -4.554 -9.475 9.034 1.00 62.41 68 HIS A O 1
ATOM 511 N N . PRO A 1 69 ? -4.193 -10.802 10.814 1.00 52.72 69 PRO A N 1
ATOM 512 C CA . PRO A 1 69 ? -2.745 -10.705 10.713 1.00 52.72 69 PRO A CA 1
ATOM 513 C C . PRO A 1 69 ? -2.297 -11.528 9.499 1.00 52.72 69 PRO A C 1
ATOM 515 O O . PRO A 1 69 ? -2.298 -12.756 9.526 1.00 52.72 69 PRO A O 1
ATOM 518 N N . GLY A 1 70 ? -1.958 -10.848 8.406 1.00 54.06 70 GLY A N 1
ATOM 519 C CA . GLY A 1 70 ? -1.459 -11.494 7.193 1.00 54.06 70 GLY A CA 1
ATOM 520 C C . GLY A 1 70 ? -2.534 -11.801 6.159 1.00 54.06 70 GLY A C 1
ATOM 521 O O . GLY A 1 70 ? -2.614 -12.936 5.684 1.00 54.06 70 GLY A O 1
ATOM 522 N N . TYR A 1 71 ? -3.324 -10.791 5.767 1.00 49.81 71 TYR A N 1
ATOM 523 C CA . TYR A 1 71 ? -4.093 -10.835 4.520 1.00 49.81 71 TYR A CA 1
ATOM 524 C C . TYR A 1 71 ? -3.132 -11.114 3.353 1.00 49.81 71 TYR A C 1
ATOM 526 O O . TYR A 1 71 ? -2.522 -10.220 2.772 1.00 49.81 71 TYR A O 1
ATOM 534 N N . SER A 1 72 ? -2.944 -12.399 3.070 1.00 48.53 72 SER A N 1
ATOM 535 C CA . SER A 1 72 ? -2.083 -12.887 2.009 1.00 48.53 72 SER A CA 1
ATOM 536 C C . SER A 1 72 ? -2.921 -12.839 0.746 1.00 48.53 72 SER A C 1
ATOM 538 O O . SER A 1 72 ? -3.748 -13.719 0.504 1.00 48.53 72 SER A O 1
ATOM 540 N N . LEU A 1 73 ? -2.767 -11.760 -0.022 1.00 52.75 73 LEU A N 1
ATOM 541 C CA . LEU A 1 73 ? -3.300 -11.708 -1.377 1.00 52.75 73 LEU A CA 1
ATOM 542 C C . LEU A 1 73 ? -2.775 -12.937 -2.134 1.00 52.75 73 LEU A C 1
ATOM 544 O O . LEU A 1 73 ? -1.582 -13.237 -2.020 1.00 52.75 73 LEU A O 1
ATOM 548 N N . PRO A 1 74 ? -3.632 -13.671 -2.868 1.00 43.97 74 PRO A N 1
ATOM 549 C CA . PRO A 1 74 ? -3.196 -14.831 -3.628 1.00 43.97 74 PRO A CA 1
ATOM 550 C C . PRO A 1 74 ? -1.989 -14.461 -4.492 1.00 43.97 74 PRO A C 1
ATOM 552 O O . PRO A 1 74 ? -2.041 -13.510 -5.277 1.00 43.97 74 PRO A O 1
ATOM 555 N N . GLU A 1 75 ? -0.885 -15.196 -4.352 1.00 47.31 75 GLU A N 1
ATOM 556 C CA . GLU A 1 75 ? 0.191 -15.111 -5.330 1.00 47.31 75 GLU A CA 1
ATOM 557 C C . GLU A 1 75 ? -0.391 -15.509 -6.682 1.00 47.31 75 GLU A C 1
ATOM 559 O O . GLU A 1 75 ? -0.853 -16.633 -6.848 1.00 47.31 75 GLU A O 1
ATOM 564 N N . VAL A 1 76 ? -0.411 -14.580 -7.638 1.00 46.62 76 VAL A N 1
ATOM 565 C CA . VAL A 1 76 ? -0.816 -14.881 -9.010 1.00 46.62 76 VAL A CA 1
ATOM 566 C C . VAL A 1 76 ? 0.269 -15.788 -9.608 1.00 46.62 76 VAL A C 1
ATOM 568 O O . VAL A 1 76 ? 1.378 -15.306 -9.864 1.00 46.62 76 VAL A O 1
ATOM 571 N N . PRO A 1 77 ? 0.010 -17.093 -9.832 1.00 38.53 77 PRO A N 1
ATOM 572 C CA . PRO A 1 77 ? 1.003 -17.995 -10.391 1.00 38.53 77 PRO A CA 1
ATOM 573 C C . PRO A 1 77 ? 1.085 -17.710 -11.890 1.00 38.53 77 PRO A C 1
ATOM 575 O O . PRO A 1 77 ? 0.113 -17.894 -12.620 1.00 38.53 77 PRO A O 1
ATOM 578 N N . GLY A 1 78 ? 2.237 -17.232 -12.355 1.00 43.81 78 GLY A N 1
ATOM 579 C CA . GLY A 1 78 ? 2.441 -16.976 -13.784 1.00 43.81 78 GLY A CA 1
ATOM 580 C C . GLY A 1 78 ? 3.653 -16.127 -14.149 1.00 43.81 78 GLY A C 1
ATOM 581 O O . GLY A 1 78 ? 3.988 -16.038 -15.326 1.00 43.81 78 GLY A O 1
ATOM 582 N N . HIS A 1 79 ? 4.345 -15.517 -13.186 1.00 47.25 79 HIS A N 1
ATOM 583 C CA . HIS A 1 79 ? 5.412 -14.577 -13.515 1.00 47.25 79 HIS A CA 1
ATOM 584 C C . HIS A 1 79 ? 6.801 -15.222 -13.461 1.00 47.25 79 HIS A C 1
ATOM 586 O O . HIS A 1 79 ? 7.565 -15.032 -12.518 1.00 47.25 79 HIS A O 1
ATOM 592 N N . ALA A 1 80 ? 7.148 -15.980 -14.504 1.00 49.19 80 ALA A N 1
ATOM 593 C CA . ALA A 1 80 ? 8.555 -16.183 -14.820 1.00 49.19 80 ALA A CA 1
ATOM 594 C C . ALA A 1 80 ? 9.115 -14.821 -15.277 1.00 49.19 80 ALA A C 1
ATOM 596 O O . ALA A 1 80 ? 8.623 -14.285 -16.274 1.00 49.19 80 ALA A O 1
ATOM 597 N N . PRO A 1 81 ? 10.099 -14.226 -14.576 1.00 51.41 81 PRO A N 1
ATOM 598 C CA . PRO A 1 81 ? 10.699 -12.974 -15.008 1.00 51.41 81 PRO A CA 1
ATOM 599 C C . PRO A 1 81 ? 11.378 -13.229 -16.352 1.00 51.41 81 PRO A C 1
ATOM 601 O O . PRO A 1 81 ? 12.425 -13.877 -16.428 1.00 51.41 81 PRO A O 1
ATOM 604 N N . ASN A 1 82 ? 10.762 -12.760 -17.436 1.00 52.19 82 ASN A N 1
ATOM 605 C CA . ASN A 1 82 ? 11.356 -12.853 -18.756 1.00 52.19 82 ASN A CA 1
ATOM 606 C C . ASN A 1 82 ? 12.519 -11.853 -18.811 1.00 52.19 82 ASN A C 1
ATOM 608 O O . ASN A 1 82 ? 12.342 -10.686 -19.162 1.00 52.19 82 ASN A O 1
ATOM 612 N N . ARG A 1 83 ? 13.714 -12.305 -18.401 1.00 56.06 83 ARG A N 1
ATOM 613 C CA . ARG A 1 83 ? 14.946 -11.496 -18.346 1.00 56.06 83 ARG A CA 1
ATOM 614 C C . ARG A 1 83 ? 15.231 -10.775 -19.663 1.00 56.06 83 ARG A C 1
ATOM 616 O O . ARG A 1 83 ? 15.806 -9.696 -19.641 1.00 56.06 83 ARG A O 1
ATOM 623 N N . GLN A 1 84 ? 14.809 -11.344 -20.790 1.00 54.09 84 GLN A N 1
ATOM 624 C CA . GLN A 1 84 ? 14.996 -10.755 -22.112 1.00 54.09 84 GLN A CA 1
ATOM 625 C C . GLN A 1 84 ? 14.108 -9.518 -22.333 1.00 54.09 84 GLN A C 1
ATOM 627 O O . GLN A 1 84 ? 14.553 -8.548 -22.935 1.00 54.09 84 GLN A O 1
ATOM 632 N N . LEU A 1 85 ? 12.889 -9.515 -21.784 1.00 56.72 85 LEU A N 1
ATOM 633 C CA . LEU A 1 85 ? 11.960 -8.380 -21.834 1.00 56.72 85 LEU A CA 1
ATOM 634 C C . LEU A 1 85 ? 12.411 -7.261 -20.882 1.00 56.72 85 LEU A C 1
ATOM 636 O O . LEU A 1 85 ? 12.425 -6.097 -21.268 1.00 56.72 85 LEU A O 1
ATOM 640 N N . GLN A 1 86 ? 12.913 -7.623 -19.694 1.00 56.72 86 GLN A N 1
ATOM 641 C CA . GLN A 1 86 ? 13.562 -6.674 -18.778 1.00 56.72 86 GLN A CA 1
ATOM 642 C C . GLN A 1 86 ? 14.804 -6.028 -19.412 1.00 56.72 86 GLN A C 1
ATOM 644 O O . GLN A 1 86 ? 14.949 -4.815 -19.348 1.00 56.72 86 GLN A O 1
ATOM 649 N N . GLN A 1 87 ? 15.655 -6.801 -20.098 1.00 56.41 87 GLN A N 1
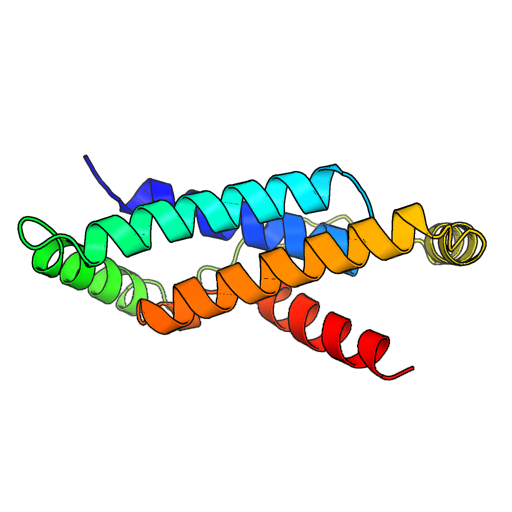ATOM 650 C CA . GLN A 1 87 ? 16.836 -6.274 -20.799 1.00 56.41 87 GLN A CA 1
ATOM 651 C C . GLN A 1 87 ? 16.501 -5.375 -21.998 1.00 56.41 87 GLN A C 1
ATOM 653 O O . GLN A 1 87 ? 17.289 -4.488 -22.324 1.00 56.41 87 GLN A O 1
ATOM 658 N N . MET A 1 88 ? 15.360 -5.588 -22.663 1.00 56.31 88 MET A N 1
ATOM 659 C CA . MET A 1 88 ? 14.887 -4.699 -23.729 1.00 56.31 88 MET A CA 1
ATOM 660 C C . MET A 1 88 ? 14.332 -3.386 -23.161 1.00 56.31 88 MET A C 1
ATOM 662 O O . MET A 1 88 ? 14.645 -2.333 -23.702 1.00 56.31 88 MET A O 1
ATOM 666 N N . MET A 1 89 ? 13.611 -3.425 -22.035 1.00 53.00 89 MET A N 1
ATOM 667 C CA . MET A 1 89 ? 13.119 -2.220 -21.348 1.00 53.00 8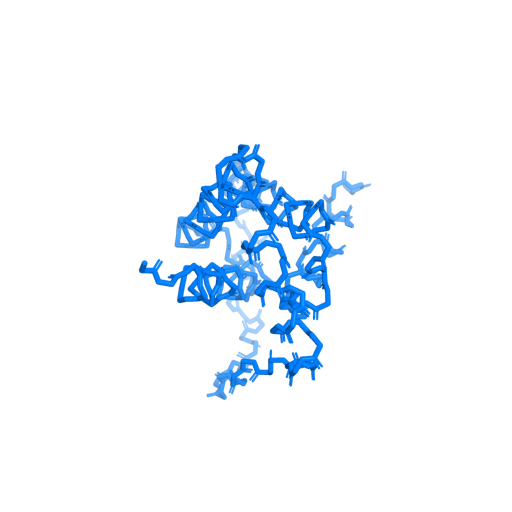9 MET A CA 1
ATOM 668 C C . MET A 1 89 ? 14.244 -1.395 -20.703 1.00 53.00 89 MET A C 1
ATOM 670 O O . MET A 1 89 ? 14.168 -0.174 -20.688 1.00 53.00 89 MET A O 1
ATOM 674 N N . SER A 1 90 ? 15.327 -2.030 -20.236 1.00 54.28 90 SER A N 1
ATOM 675 C CA . SER A 1 90 ? 16.516 -1.334 -19.707 1.00 54.28 90 SER A CA 1
ATOM 676 C C . SER A 1 90 ? 17.334 -0.578 -20.763 1.00 54.28 90 SER A C 1
ATOM 678 O O . SER A 1 90 ? 18.320 0.065 -20.419 1.00 54.28 90 SER A O 1
ATOM 680 N N . ARG A 1 91 ? 16.996 -0.691 -22.055 1.00 55.31 91 ARG A N 1
ATOM 681 C CA . ARG A 1 91 ? 17.683 0.033 -23.139 1.00 55.31 91 ARG A CA 1
ATOM 682 C C . ARG A 1 91 ? 17.009 1.351 -23.516 1.00 55.31 91 ARG A C 1
ATOM 684 O O . ARG A 1 91 ? 17.614 2.127 -24.249 1.00 55.31 91 ARG A O 1
ATOM 691 N N . GLU A 1 92 ? 15.813 1.619 -22.999 1.00 53.12 92 GLU A N 1
ATOM 692 C CA . GLU A 1 92 ? 15.045 2.836 -23.268 1.00 53.12 92 GLU A CA 1
ATOM 693 C C . GLU A 1 92 ? 14.657 3.521 -21.950 1.00 53.12 92 GLU A C 1
ATOM 695 O O . GLU A 1 9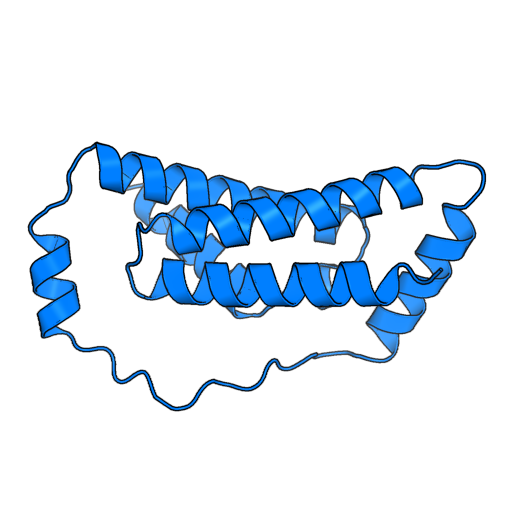2 ? 13.481 3.657 -21.621 1.00 53.12 92 GLU A O 1
ATOM 700 N N . ASP A 1 93 ? 15.649 3.984 -21.185 1.00 58.84 93 ASP A N 1
ATOM 701 C CA . ASP A 1 93 ? 15.418 4.936 -20.091 1.00 58.84 93 ASP A CA 1
ATOM 702 C C . ASP A 1 93 ? 15.091 6.314 -20.688 1.00 58.84 93 ASP A C 1
ATOM 704 O O . ASP A 1 93 ? 15.919 7.226 -20.745 1.00 58.84 93 ASP A O 1
ATOM 708 N N . SER A 1 94 ? 13.872 6.462 -21.209 1.00 71.25 94 SER A N 1
ATOM 709 C CA . SER A 1 94 ? 13.365 7.775 -21.587 1.00 71.25 94 SER A CA 1
ATOM 710 C C . SER A 1 94 ? 13.104 8.602 -20.317 1.00 71.25 94 SER A C 1
ATOM 712 O O . SER A 1 94 ? 12.665 8.061 -19.294 1.00 71.25 94 SER A O 1
ATOM 714 N N . PRO A 1 95 ? 13.331 9.928 -20.349 1.00 76.62 95 PRO A N 1
ATOM 715 C CA . PRO A 1 95 ? 13.080 10.790 -19.192 1.00 76.62 95 PRO A CA 1
ATOM 716 C C . PRO A 1 95 ? 11.615 10.735 -18.727 1.00 76.62 95 PRO A C 1
ATOM 718 O O . PRO A 1 95 ? 11.333 10.888 -17.540 1.00 76.62 95 PRO A O 1
ATOM 721 N N . GLU A 1 96 ? 10.682 10.456 -19.640 1.00 79.12 96 GLU A N 1
ATOM 722 C CA . GLU A 1 96 ? 9.259 10.280 -19.340 1.00 79.12 96 GLU A CA 1
ATOM 723 C C . GLU A 1 96 ? 8.991 9.011 -18.520 1.00 79.12 96 GLU A C 1
ATOM 725 O O . GLU A 1 96 ? 8.257 9.060 -17.532 1.00 79.12 96 GLU A O 1
ATOM 730 N N . LEU A 1 97 ? 9.627 7.886 -18.871 1.00 76.44 97 LEU A N 1
ATOM 731 C CA . LEU A 1 97 ? 9.515 6.635 -18.115 1.00 76.44 97 LEU A CA 1
ATOM 732 C C . LEU A 1 97 ? 10.129 6.772 -16.717 1.00 76.44 97 LEU A C 1
ATOM 734 O O . LEU A 1 97 ? 9.545 6.302 -15.738 1.00 76.44 97 LEU A O 1
ATOM 738 N N . MET A 1 98 ? 11.259 7.475 -16.592 1.00 80.19 98 MET A N 1
ATOM 739 C CA . MET A 1 98 ? 11.855 7.772 -15.286 1.00 80.19 98 MET A CA 1
ATOM 740 C C . MET A 1 98 ? 10.926 8.635 -14.421 1.00 80.19 98 MET A C 1
ATOM 742 O O . MET A 1 98 ? 10.698 8.305 -13.255 1.00 80.19 98 MET A O 1
ATOM 746 N N . ALA A 1 99 ? 10.338 9.693 -14.988 1.00 84.56 99 ALA A N 1
ATOM 747 C CA . ALA A 1 99 ? 9.394 10.559 -14.281 1.00 84.56 99 ALA A CA 1
ATOM 748 C C . ALA A 1 99 ? 8.135 9.795 -13.834 1.00 84.56 99 ALA A C 1
ATOM 750 O O . ALA A 1 99 ? 7.685 9.935 -12.695 1.00 84.56 99 ALA A O 1
ATOM 751 N N . LEU A 1 100 ? 7.597 8.929 -14.695 1.00 86.56 100 LEU A N 1
ATOM 752 C CA . LEU A 1 100 ? 6.442 8.088 -14.385 1.00 86.56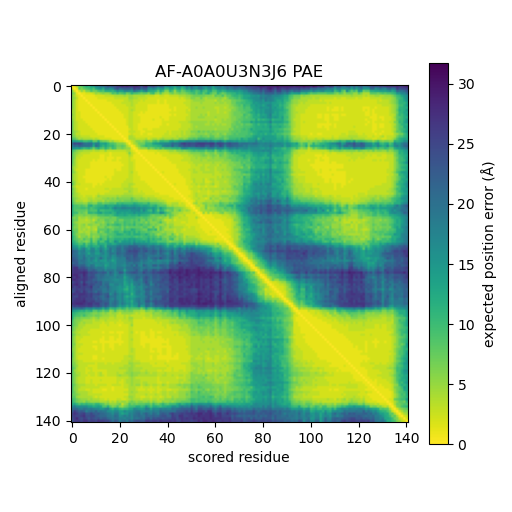 100 LEU A CA 1
ATOM 753 C C . LEU A 1 100 ? 6.747 7.089 -13.261 1.00 86.56 100 LEU A C 1
ATOM 755 O O . LEU A 1 100 ? 5.947 6.902 -12.336 1.00 86.56 100 LEU A O 1
ATOM 759 N N . ARG A 1 101 ? 7.940 6.492 -13.285 1.00 86.25 101 ARG A N 1
ATOM 760 C CA . ARG A 1 101 ? 8.419 5.601 -12.226 1.00 86.25 101 ARG A CA 1
ATOM 761 C C . ARG A 1 101 ? 8.589 6.339 -10.899 1.00 86.25 101 ARG A C 1
ATOM 763 O O . ARG A 1 101 ? 8.173 5.822 -9.861 1.00 86.25 101 ARG A O 1
ATOM 770 N N . GLN A 1 102 ? 9.147 7.548 -10.918 1.00 87.50 102 GLN A N 1
ATOM 771 C CA . GLN A 1 102 ? 9.275 8.390 -9.727 1.00 87.50 102 GLN A CA 1
ATOM 772 C C . GLN A 1 102 ? 7.904 8.759 -9.154 1.00 87.50 102 GLN A C 1
ATOM 774 O O . GLN A 1 102 ? 7.674 8.553 -7.961 1.00 87.50 102 GLN A O 1
ATOM 779 N N . ALA A 1 103 ? 6.968 9.206 -9.994 1.00 90.00 103 ALA A N 1
ATOM 780 C CA . ALA A 1 103 ? 5.606 9.532 -9.576 1.00 90.00 103 ALA A CA 1
ATOM 781 C C . ALA A 1 103 ? 4.896 8.322 -8.949 1.00 90.00 103 ALA A C 1
ATOM 783 O O . ALA A 1 103 ? 4.302 8.437 -7.877 1.00 90.00 103 ALA A O 1
ATOM 784 N N . THR A 1 104 ? 5.021 7.143 -9.565 1.00 91.56 104 THR A N 1
ATOM 785 C CA . THR A 1 104 ? 4.470 5.894 -9.016 1.00 91.56 104 THR A CA 1
ATOM 786 C C . THR A 1 104 ? 5.089 5.576 -7.655 1.00 91.56 104 THR A C 1
ATOM 788 O O . THR A 1 104 ? 4.366 5.310 -6.698 1.00 91.56 104 THR A O 1
ATOM 791 N N . SER A 1 105 ? 6.415 5.685 -7.517 1.00 90.75 105 SER A N 1
ATOM 792 C CA . SER A 1 105 ? 7.089 5.443 -6.234 1.00 90.75 105 SER A CA 1
ATOM 793 C C . SER A 1 105 ? 6.651 6.413 -5.131 1.00 90.75 105 SER A C 1
ATOM 795 O O . SER A 1 105 ? 6.493 6.004 -3.982 1.00 90.75 105 SER A O 1
ATOM 797 N N . ALA A 1 106 ? 6.397 7.680 -5.473 1.00 92.44 106 ALA A N 1
ATOM 798 C CA . ALA A 1 106 ? 5.916 8.682 -4.530 1.00 92.44 106 ALA A CA 1
ATOM 799 C C . ALA A 1 106 ? 4.508 8.343 -4.015 1.00 92.44 106 ALA A C 1
ATOM 801 O O . ALA A 1 106 ? 4.266 8.426 -2.813 1.00 92.44 106 ALA A O 1
ATOM 802 N N . LEU A 1 107 ? 3.610 7.891 -4.897 1.00 94.69 107 LEU A N 1
ATOM 803 C CA . LEU A 1 107 ? 2.258 7.451 -4.529 1.00 94.69 107 LEU A CA 1
ATOM 804 C C . LEU A 1 107 ? 2.279 6.215 -3.617 1.00 94.69 107 LEU A C 1
ATOM 806 O O . LEU A 1 107 ? 1.543 6.158 -2.631 1.00 94.69 107 LEU A O 1
ATOM 810 N N . LEU A 1 108 ? 3.153 5.244 -3.906 1.00 93.94 108 LEU A N 1
ATOM 811 C CA . LEU A 1 108 ? 3.322 4.055 -3.064 1.00 93.94 108 LEU A CA 1
ATOM 812 C C . LEU A 1 108 ? 3.841 4.426 -1.664 1.00 93.94 108 LEU A C 1
ATOM 814 O O . LEU A 1 108 ? 3.297 3.955 -0.666 1.00 93.94 108 LEU A O 1
ATOM 818 N N . ARG A 1 109 ? 4.826 5.333 -1.567 1.00 93.56 109 ARG A N 1
ATOM 819 C CA . ARG A 1 109 ? 5.309 5.846 -0.271 1.00 93.56 109 ARG A CA 1
ATOM 820 C C . ARG A 1 109 ? 4.230 6.616 0.488 1.00 93.56 109 ARG A C 1
ATOM 822 O O . ARG A 1 109 ? 4.047 6.377 1.676 1.00 93.56 109 ARG A O 1
ATOM 829 N N . ALA A 1 110 ? 3.490 7.501 -0.182 1.00 94.81 110 ALA A N 1
ATOM 830 C CA . ALA A 1 110 ? 2.385 8.237 0.435 1.00 94.81 110 ALA A CA 1
ATOM 831 C C . ALA A 1 110 ? 1.330 7.285 1.018 1.00 94.81 110 ALA A C 1
ATOM 833 O O . ALA A 1 110 ? 0.874 7.467 2.144 1.00 94.81 110 ALA A O 1
ATOM 834 N N . SER A 1 111 ? 1.011 6.218 0.285 1.00 95.50 111 SER A N 1
ATOM 835 C CA . SER A 1 111 ? 0.068 5.190 0.727 1.00 95.50 111 SER A CA 1
ATOM 836 C C . SER A 1 111 ? 0.553 4.438 1.967 1.00 95.50 111 SER A C 1
ATOM 838 O O . SER A 1 111 ? -0.235 4.198 2.879 1.00 95.50 111 SER A O 1
ATOM 840 N N . TRP A 1 112 ? 1.848 4.111 2.040 1.00 93.31 112 TRP A N 1
ATOM 841 C CA . TRP A 1 112 ? 2.444 3.530 3.245 1.00 93.31 112 TRP A CA 1
ATOM 842 C C . TRP A 1 112 ? 2.308 4.459 4.455 1.00 93.31 112 TRP A C 1
ATOM 844 O O . TRP A 1 112 ? 1.821 4.031 5.499 1.00 93.31 112 TRP A O 1
ATOM 854 N N . TYR A 1 113 ? 2.646 5.743 4.304 1.00 93.00 113 TYR A N 1
ATOM 855 C CA . TYR A 1 113 ? 2.505 6.712 5.394 1.00 93.00 113 TYR A CA 1
ATOM 856 C C . TYR A 1 113 ? 1.049 6.894 5.837 1.00 93.00 113 TYR A C 1
ATOM 858 O O . TYR A 1 113 ? 0.773 7.032 7.026 1.00 93.00 113 TYR A O 1
ATOM 866 N N . LEU A 1 114 ? 0.086 6.855 4.912 1.00 94.38 114 LEU A N 1
ATOM 867 C CA . LEU A 1 114 ? -1.332 6.879 5.275 1.00 94.38 114 LEU A CA 1
ATOM 868 C C . LEU A 1 114 ? -1.715 5.660 6.124 1.00 94.38 114 LEU A C 1
ATOM 870 O O . LEU A 1 114 ? -2.417 5.818 7.118 1.00 94.38 114 LEU A O 1
ATOM 874 N N . LEU A 1 115 ? -1.233 4.461 5.786 1.00 92.38 115 LEU A N 1
ATOM 875 C CA . LEU A 1 115 ? -1.472 3.267 6.603 1.00 92.38 115 LEU A CA 1
ATOM 876 C C . LEU A 1 115 ? -0.846 3.401 7.995 1.00 92.38 115 LEU A C 1
ATOM 878 O O . LEU A 1 115 ? -1.529 3.150 8.983 1.00 92.38 115 LEU A O 1
ATOM 882 N N . GLU A 1 116 ? 0.402 3.859 8.078 1.00 91.06 116 GLU A N 1
ATOM 883 C CA . GLU A 1 116 ? 1.119 4.071 9.341 1.00 91.06 116 GLU A CA 1
ATOM 884 C C . GLU A 1 116 ? 0.414 5.101 10.240 1.00 91.06 116 GLU A C 1
ATOM 886 O O . GLU A 1 116 ? 0.170 4.850 11.417 1.00 91.06 116 GLU A O 1
ATOM 891 N N . THR A 1 117 ? -0.014 6.239 9.684 1.00 89.81 117 THR A N 1
ATOM 892 C CA . THR A 1 117 ? -0.739 7.270 10.454 1.00 89.81 117 THR A CA 1
ATOM 893 C C . THR A 1 117 ? -2.101 6.796 10.966 1.00 89.81 117 THR A C 1
ATOM 895 O O . THR A 1 117 ? -2.588 7.304 11.976 1.00 89.81 117 THR A O 1
ATOM 898 N N . MET A 1 118 ? -2.714 5.813 10.301 1.00 89.94 118 MET A N 1
ATOM 899 C CA . MET A 1 118 ? -3.952 5.170 10.745 1.00 89.94 118 MET A CA 1
ATOM 900 C C . MET A 1 118 ? -3.715 3.985 11.703 1.00 89.94 118 MET A C 1
ATOM 902 O O . MET A 1 118 ? -4.693 3.437 12.216 1.00 89.94 118 MET A O 1
ATOM 906 N N . GLY A 1 119 ? -2.461 3.586 11.960 1.00 88.69 119 GLY A N 1
ATOM 907 C CA . GLY A 1 119 ? -2.113 2.397 12.753 1.00 88.69 119 GLY A CA 1
ATOM 908 C C . GLY A 1 119 ? -2.453 1.076 12.052 1.00 88.69 119 GLY A C 1
ATOM 909 O O . GLY A 1 119 ? -2.868 0.110 12.698 1.00 88.69 119 GLY A O 1
ATOM 910 N N . LEU A 1 120 ? -2.391 1.069 10.718 1.00 89.31 120 LEU A N 1
ATOM 911 C CA . LEU A 1 120 ? -2.766 -0.037 9.832 1.00 89.31 120 LEU A CA 1
ATOM 912 C C . LEU A 1 120 ? -1.581 -0.594 9.032 1.00 89.31 120 LEU A C 1
ATOM 914 O O . LEU A 1 120 ? -1.778 -1.325 8.062 1.00 89.31 120 LEU A O 1
ATOM 918 N N . GLU A 1 121 ? -0.350 -0.279 9.420 1.00 88.56 121 GLU A N 1
ATOM 919 C CA . GLU A 1 121 ? 0.875 -0.729 8.756 1.00 88.56 121 GLU A CA 1
ATOM 920 C C . GLU A 1 121 ? 0.992 -2.260 8.682 1.00 88.56 121 GLU A C 1
ATOM 922 O O . GLU A 1 121 ? 1.520 -2.796 7.711 1.00 88.56 121 GLU A O 1
ATOM 927 N N . SER A 1 122 ? 0.422 -2.984 9.650 1.00 85.06 122 SER A N 1
ATOM 928 C CA . SER A 1 122 ? 0.387 -4.454 9.662 1.00 85.06 122 SER A CA 1
ATOM 929 C C . SER A 1 122 ? -0.473 -5.066 8.549 1.00 85.06 122 SER A C 1
ATOM 931 O O . SER A 1 122 ? -0.318 -6.245 8.231 1.00 85.06 122 SER A O 1
ATOM 933 N N . LEU A 1 123 ? -1.368 -4.275 7.949 1.00 87.00 123 LEU A N 1
ATOM 934 C CA . LEU A 1 123 ? -2.208 -4.673 6.818 1.00 87.00 123 LEU A CA 1
ATOM 935 C C . LEU A 1 123 ? -1.585 -4.326 5.462 1.00 87.00 123 LEU A C 1
ATOM 937 O O . LEU A 1 123 ? -2.146 -4.689 4.427 1.00 87.00 123 LEU A O 1
ATOM 941 N N . ALA A 1 124 ? -0.460 -3.609 5.445 1.00 88.06 124 ALA A N 1
ATOM 942 C CA . ALA A 1 124 ? 0.194 -3.222 4.207 1.00 88.06 124 ALA A CA 1
ATOM 943 C C . ALA A 1 124 ? 0.630 -4.466 3.403 1.00 88.06 124 ALA A C 1
ATOM 945 O O . ALA A 1 124 ? 1.225 -5.388 3.970 1.00 88.06 124 ALA A O 1
ATOM 946 N N . PRO A 1 125 ? 0.394 -4.507 2.077 1.00 87.88 125 PRO A N 1
ATOM 947 C CA . PRO A 1 125 ? 0.836 -5.629 1.257 1.00 87.88 125 PRO A CA 1
ATOM 948 C C . PRO A 1 125 ? 2.360 -5.781 1.299 1.00 87.88 125 PRO A C 1
ATOM 950 O O . PRO A 1 125 ? 3.090 -4.798 1.175 1.00 87.88 125 PRO A O 1
ATOM 953 N N . SER A 1 126 ? 2.876 -7.010 1.383 1.00 87.19 126 SER A N 1
ATOM 954 C CA . SER A 1 126 ? 4.330 -7.242 1.435 1.00 87.19 126 SER A CA 1
ATOM 955 C C . SER A 1 126 ? 5.063 -6.672 0.213 1.00 87.19 126 SER A C 1
ATOM 957 O O . SER A 1 126 ? 6.182 -6.175 0.333 1.00 87.19 126 SER A O 1
ATOM 959 N N . ARG A 1 127 ? 4.419 -6.684 -0.964 1.00 88.44 127 ARG A N 1
ATOM 960 C CA . ARG A 1 127 ? 4.977 -6.098 -2.193 1.00 88.44 127 ARG A CA 1
ATOM 961 C C . ARG A 1 127 ? 5.089 -4.577 -2.122 1.00 88.44 127 ARG A C 1
ATOM 963 O O . ARG A 1 127 ? 6.001 -4.037 -2.739 1.00 88.44 127 ARG A O 1
ATOM 970 N N . LEU A 1 128 ? 4.223 -3.898 -1.365 1.00 88.88 128 LEU A N 1
ATOM 971 C CA . LEU A 1 128 ? 4.319 -2.453 -1.142 1.00 88.88 128 LEU A CA 1
ATOM 972 C C . LEU A 1 128 ? 5.614 -2.108 -0.410 1.00 88.88 128 LEU A C 1
ATOM 974 O O . LEU A 1 128 ? 6.346 -1.223 -0.846 1.00 88.88 128 LEU A O 1
ATOM 978 N N . HIS A 1 129 ? 5.937 -2.864 0.640 1.00 86.31 129 HIS A N 1
ATOM 979 C CA . HIS A 1 129 ? 7.184 -2.685 1.380 1.00 86.31 129 HIS A CA 1
ATOM 980 C C . HIS A 1 129 ? 8.407 -2.910 0.475 1.00 86.31 129 HIS A C 1
ATOM 982 O O . HIS A 1 129 ? 9.265 -2.039 0.357 1.00 86.31 129 HIS A O 1
ATOM 988 N N . GLN A 1 130 ? 8.421 -4.017 -0.277 1.00 85.88 130 GLN A N 1
ATOM 989 C CA . GLN A 1 130 ? 9.499 -4.329 -1.225 1.00 85.88 130 GLN A CA 1
ATOM 990 C C . GLN A 1 130 ? 9.647 -3.276 -2.338 1.00 85.88 130 GLN A C 1
ATOM 992 O O . GLN A 1 130 ? 10.761 -2.965 -2.763 1.00 85.88 130 GLN A O 1
ATOM 997 N N . ALA A 1 131 ? 8.537 -2.725 -2.840 1.00 86.31 131 ALA A N 1
ATOM 998 C CA . ALA A 1 131 ? 8.552 -1.674 -3.854 1.00 86.31 131 ALA A CA 1
ATOM 999 C C . ALA A 1 131 ? 9.160 -0.373 -3.311 1.00 86.31 131 ALA A C 1
ATOM 1001 O O . ALA A 1 131 ? 9.940 0.272 -4.015 1.00 86.31 131 ALA A O 1
ATOM 1002 N N . ILE A 1 132 ? 8.851 -0.014 -2.061 1.00 86.06 132 ILE A N 1
ATOM 1003 C CA . ILE A 1 132 ? 9.415 1.162 -1.392 1.00 86.06 132 ILE A CA 1
ATOM 1004 C C . ILE A 1 132 ? 10.921 0.987 -1.184 1.00 86.06 132 ILE A C 1
ATOM 1006 O O . ILE A 1 132 ? 11.670 1.858 -1.628 1.00 86.06 132 ILE A O 1
ATOM 1010 N N . GLU A 1 133 ? 11.356 -0.147 -0.625 1.00 82.75 133 GLU A N 1
ATOM 1011 C CA . GLU A 1 133 ? 12.776 -0.479 -0.419 1.00 82.75 133 GLU A CA 1
ATOM 1012 C C . GLU A 1 133 ? 13.572 -0.470 -1.730 1.00 82.75 133 GLU A C 1
ATOM 1014 O O . GLU A 1 133 ? 14.678 0.062 -1.802 1.00 82.75 133 GLU A O 1
ATOM 1019 N N . LYS A 1 134 ? 13.006 -1.017 -2.813 1.00 74.81 134 LYS A N 1
ATOM 1020 C CA . LYS A 1 134 ? 13.642 -0.945 -4.135 1.00 74.81 134 LYS A CA 1
ATOM 1021 C C . LYS A 1 134 ? 13.703 0.485 -4.666 1.00 74.81 134 LYS A C 1
ATOM 1023 O O . LYS A 1 134 ? 14.688 0.845 -5.301 1.00 74.81 134 LYS A O 1
ATOM 1028 N N . SER A 1 135 ? 12.670 1.297 -4.438 1.00 68.44 135 SER A N 1
ATOM 1029 C CA . SER A 1 135 ? 12.607 2.671 -4.955 1.00 68.44 135 SER A CA 1
ATOM 1030 C C . SER A 1 135 ? 13.628 3.616 -4.316 1.00 68.44 135 SER A C 1
ATOM 1032 O O . SER A 1 135 ? 14.022 4.588 -4.954 1.00 68.44 135 SER A O 1
ATOM 1034 N N . THR A 1 136 ? 14.051 3.351 -3.078 1.00 57.78 136 THR A N 1
ATOM 1035 C CA . THR A 1 136 ? 15.060 4.146 -2.364 1.00 57.78 136 THR A CA 1
ATOM 1036 C C . THR A 1 136 ? 16.479 3.837 -2.835 1.00 57.78 136 THR A C 1
ATOM 1038 O O . THR A 1 136 ? 17.292 4.747 -2.915 1.00 57.78 136 THR A O 1
ATOM 1041 N N . ILE A 1 137 ? 16.763 2.601 -3.256 1.00 51.88 137 ILE A N 1
ATOM 1042 C CA . ILE A 1 137 ? 18.094 2.197 -3.750 1.00 51.88 137 ILE A CA 1
ATOM 1043 C C . ILE A 1 137 ? 18.423 2.836 -5.115 1.00 51.88 137 ILE A C 1
ATOM 1045 O O . ILE A 1 137 ? 19.570 3.183 -5.369 1.00 51.88 137 ILE A O 1
ATOM 1049 N N . TYR A 1 138 ? 17.430 3.046 -5.987 1.00 44.59 138 TYR A N 1
ATOM 1050 C CA . TYR A 1 138 ? 17.623 3.723 -7.285 1.00 44.59 138 TYR A CA 1
ATOM 1051 C C . TYR A 1 138 ? 17.569 5.258 -7.213 1.00 44.59 138 TYR A C 1
ATOM 1053 O O . TYR A 1 138 ? 17.740 5.911 -8.235 1.00 44.59 138 TYR A O 1
ATOM 1061 N N . ALA A 1 139 ? 17.290 5.842 -6.044 1.00 43.38 139 ALA A N 1
ATOM 1062 C CA . ALA A 1 139 ? 17.330 7.293 -5.857 1.00 43.38 139 ALA A CA 1
ATOM 1063 C C . ALA A 1 139 ? 18.736 7.805 -5.483 1.00 43.38 139 ALA A C 1
ATOM 1065 O O . ALA A 1 139 ? 18.970 9.009 -5.551 1.00 43.38 139 ALA A O 1
ATOM 1066 N N . GLU A 1 140 ? 19.649 6.907 -5.091 1.00 37.78 140 GLU A N 1
ATOM 1067 C CA . GLU A 1 140 ? 21.016 7.224 -4.640 1.00 37.78 140 GLU A CA 1
ATOM 1068 C C . GLU A 1 140 ? 22.123 6.817 -5.638 1.00 37.78 140 GLU A C 1
ATOM 1070 O O . GLU A 1 140 ? 23.307 6.983 -5.339 1.00 37.78 140 GLU A O 1
ATOM 1075 N N . LEU A 1 141 ? 21.755 6.298 -6.815 1.00 39.41 141 LEU A N 1
ATOM 1076 C CA . LEU A 1 141 ? 22.657 5.946 -7.924 1.00 39.41 141 LEU A CA 1
ATOM 1077 C C . LEU A 1 141 ? 22.470 6.916 -9.092 1.00 39.41 141 LEU A C 1
ATOM 1079 O O . LEU A 1 141 ? 23.499 7.285 -9.700 1.00 39.41 141 LEU A O 1
#

Sequence (141 aa):
MSDLPRLARALEYLDMASALYMAGGADHSAQLLAAAGERLLGDLARLIQSPEHGPEVQQLLSRVAQTHPGYSLPEVPGHAPNRQLQQMMSREDSPELMALRQATSALLRASWYLLETMGLESLAPSRLHQAIEKSTIYAEL